Protein AF-A0A956CY26-F1 (afdb_monomer_lite)

Secondary structure (DSSP, 8-state):
-PPPPPP------HHHHHHHHHHHHHHHHHH-TT------HHHHHHHHHHHHHHHH-BTTBPPPHHHHHHHHHHHHHTT--HHHHHHT---PPPPPP-SHHHHHHHHHHHHHH---HHHHHHTT--HHHHHHHHS-------PPP-PPPP---

Structure (mmCIF, N/CA/C/O backbone):
data_AF-A0A956CY26-F1
#
_entry.id   AF-A0A956CY26-F1
#
loop_
_atom_site.group_PDB
_atom_site.id
_atom_site.type_symbol
_atom_site.label_atom_id
_atom_site.label_alt_id
_atom_site.label_comp_id
_atom_site.label_asym_id
_atom_site.label_entity_id
_atom_site.label_seq_id
_atom_site.pdbx_PDB_ins_code
_atom_site.Cartn_x
_atom_site.Cartn_y
_atom_site.Cartn_z
_atom_site.occupancy
_atom_site.B_iso_or_equiv
_atom_site.auth_seq_id
_atom_site.auth_comp_id
_atom_site.auth_asym_id
_atom_site.auth_atom_id
_atom_site.pdbx_PDB_model_num
ATOM 1 N N . MET A 1 1 ? -34.238 7.288 65.201 1.00 41.91 1 MET A N 1
ATOM 2 C CA . MET A 1 1 ? -33.718 8.030 64.029 1.00 41.91 1 MET A CA 1
ATOM 3 C C . MET A 1 1 ? -33.995 7.218 62.767 1.00 41.91 1 MET A C 1
ATOM 5 O O . MET A 1 1 ? -33.495 6.107 62.655 1.00 41.91 1 MET A O 1
ATOM 9 N N . ALA A 1 2 ? -34.859 7.710 61.875 1.00 46.19 2 ALA A N 1
ATOM 10 C CA . ALA A 1 2 ? -35.302 6.992 60.675 1.00 46.19 2 ALA A CA 1
ATOM 11 C C . ALA A 1 2 ? -34.345 7.227 59.487 1.00 46.19 2 ALA A C 1
ATOM 13 O O . ALA A 1 2 ? -33.910 8.352 59.253 1.00 46.19 2 ALA A O 1
ATOM 14 N N . ARG A 1 3 ? -34.010 6.167 58.736 1.00 51.09 3 ARG A N 1
ATOM 15 C CA . ARG A 1 3 ? -33.153 6.226 57.532 1.00 51.09 3 ARG A CA 1
ATOM 16 C C . ARG A 1 3 ? -33.970 6.749 56.336 1.00 51.09 3 ARG A C 1
ATOM 18 O O . ARG A 1 3 ? -35.074 6.248 56.128 1.00 51.09 3 ARG A O 1
ATOM 25 N N . PRO A 1 4 ? -33.462 7.688 55.516 1.00 49.56 4 PRO A N 1
ATOM 26 C CA . PRO A 1 4 ? -34.217 8.206 54.379 1.00 49.56 4 PRO A CA 1
ATOM 27 C C . PRO A 1 4 ? -34.310 7.174 53.242 1.00 49.56 4 PRO A C 1
ATOM 29 O O . PRO A 1 4 ? -33.337 6.496 52.901 1.00 49.56 4 PRO A O 1
ATOM 32 N N . ALA A 1 5 ? -35.501 7.066 52.649 1.00 57.72 5 ALA A N 1
ATOM 33 C CA . ALA A 1 5 ? -35.807 6.167 51.542 1.00 57.72 5 ALA A CA 1
ATOM 34 C C . ALA A 1 5 ? -35.009 6.526 50.272 1.00 57.72 5 ALA A C 1
ATOM 36 O O . ALA A 1 5 ? -34.939 7.685 49.857 1.00 57.72 5 ALA A O 1
ATOM 37 N N . LYS A 1 6 ? -34.418 5.513 49.623 1.00 54.62 6 LYS A N 1
ATOM 38 C CA . LYS A 1 6 ? -33.673 5.659 48.363 1.00 54.62 6 LYS A CA 1
ATOM 39 C C . LYS A 1 6 ? -34.616 6.125 47.243 1.00 54.62 6 LYS A C 1
ATOM 41 O O . LYS A 1 6 ? -35.520 5.389 46.850 1.00 54.62 6 LYS A O 1
ATOM 46 N N . LYS A 1 7 ? -34.377 7.323 46.694 1.00 51.22 7 LYS A N 1
ATOM 47 C CA . LYS A 1 7 ? -35.042 7.827 45.478 1.00 51.22 7 LYS A CA 1
ATOM 48 C C . LYS A 1 7 ? -34.841 6.832 44.326 1.00 51.22 7 LYS A C 1
ATOM 50 O O . LYS A 1 7 ? -33.705 6.534 43.954 1.00 51.22 7 LYS A O 1
ATOM 55 N N . LYS A 1 8 ? -35.940 6.329 43.751 1.00 53.34 8 LYS A N 1
ATOM 56 C CA . LYS A 1 8 ? -35.923 5.530 42.517 1.00 53.34 8 LYS A CA 1
ATOM 57 C C . LYS A 1 8 ? -35.368 6.408 41.398 1.00 53.34 8 LYS A C 1
ATOM 59 O O . LYS A 1 8 ? -35.944 7.434 41.056 1.00 53.34 8 LYS A O 1
ATOM 64 N N . THR A 1 9 ? -34.208 6.033 40.870 1.00 54.94 9 THR A N 1
ATOM 65 C CA . THR A 1 9 ? -33.640 6.712 39.707 1.00 54.94 9 THR A CA 1
ATOM 66 C C . THR A 1 9 ? -34.505 6.376 38.498 1.00 54.94 9 THR A C 1
ATOM 68 O O . THR A 1 9 ? -34.709 5.203 38.191 1.00 54.94 9 THR A O 1
ATOM 71 N N . ASN A 1 10 ? -35.014 7.400 37.813 1.00 47.62 10 ASN A N 1
ATOM 72 C CA . ASN A 1 10 ? -35.697 7.286 36.524 1.00 47.62 10 ASN A CA 1
ATOM 73 C C . ASN A 1 10 ? -34.682 6.911 35.427 1.00 47.62 10 ASN A C 1
ATOM 75 O O . ASN A 1 10 ? -34.470 7.646 34.464 1.00 47.62 10 ASN A O 1
ATOM 79 N N . ARG A 1 11 ? -33.989 5.776 35.588 1.00 54.94 11 ARG A N 1
ATOM 80 C CA . ARG A 1 11 ? -33.283 5.111 34.493 1.00 54.94 11 ARG A CA 1
ATOM 81 C C . ARG A 1 11 ? -34.383 4.715 33.517 1.00 54.94 11 ARG A C 1
ATOM 83 O O . ARG A 1 11 ? -35.218 3.889 33.863 1.00 54.94 11 ARG A O 1
ATOM 90 N N . GLY A 1 12 ? -34.452 5.442 32.401 1.00 57.06 12 GLY A N 1
ATOM 91 C CA . GLY A 1 12 ? -35.612 5.480 31.510 1.00 57.06 12 GLY A CA 1
ATOM 92 C C . GLY A 1 12 ? -36.196 4.104 31.195 1.00 57.06 12 GLY A C 1
ATOM 93 O O . GLY A 1 12 ? -35.462 3.118 31.168 1.00 57.06 12 GLY A O 1
ATOM 94 N N . SER A 1 13 ? -37.514 4.079 30.962 1.00 67.25 13 SER A N 1
ATOM 95 C CA . SER A 1 13 ? -38.310 2.887 30.632 1.00 67.25 13 SER A CA 1
ATOM 96 C C . SER A 1 13 ? -37.533 1.891 29.752 1.00 67.25 13 SER A C 1
ATOM 98 O O . SER A 1 13 ? -36.815 2.331 28.846 1.00 67.25 13 SER A O 1
ATOM 100 N N . PRO A 1 14 ? -37.652 0.568 29.976 1.00 68.56 14 PRO A N 1
ATOM 101 C CA . PRO A 1 14 ? -36.924 -0.453 29.213 1.00 68.56 14 PRO A CA 1
ATOM 102 C C . PRO A 1 14 ? -37.045 -0.272 27.693 1.00 68.56 14 PRO A C 1
ATOM 104 O O . PRO A 1 14 ? -36.064 -0.458 26.971 1.00 68.56 14 PRO A O 1
ATOM 107 N N . GLU A 1 15 ? -38.191 0.209 27.211 1.00 71.31 15 GLU A N 1
ATOM 108 C CA . GLU A 1 15 ? -38.377 0.569 25.804 1.00 71.31 15 GLU A CA 1
ATOM 109 C C . GLU A 1 15 ? -37.480 1.720 25.337 1.00 71.31 15 GLU A C 1
ATOM 111 O O . GLU A 1 15 ? -36.953 1.685 24.229 1.00 71.31 15 GLU A O 1
ATOM 116 N N . ALA A 1 16 ? -37.265 2.748 26.159 1.00 72.94 16 ALA A N 1
ATOM 117 C CA . ALA A 1 16 ? -36.394 3.869 25.816 1.00 72.94 16 ALA A CA 1
ATOM 118 C C . ALA A 1 16 ? -34.925 3.428 25.726 1.00 72.94 16 ALA A C 1
ATOM 120 O O . ALA A 1 16 ? -34.175 3.913 24.877 1.00 72.94 16 ALA A O 1
ATOM 121 N N . ILE A 1 17 ? -34.510 2.478 26.568 1.00 66.81 17 ILE A N 1
ATOM 122 C CA . ILE A 1 17 ? -33.176 1.870 26.498 1.00 66.81 17 ILE A CA 1
ATOM 123 C C . ILE A 1 17 ? -33.058 1.000 25.241 1.00 66.81 17 ILE A C 1
ATOM 125 O O . ILE A 1 17 ? -32.052 1.100 24.538 1.00 66.81 17 ILE A O 1
ATOM 129 N N . ALA A 1 18 ? -34.084 0.209 24.919 1.00 71.88 18 ALA A N 1
ATOM 130 C CA . ALA A 1 18 ? -34.124 -0.614 23.712 1.00 71.88 18 ALA A CA 1
ATOM 131 C C . ALA A 1 18 ? -34.084 0.240 22.434 1.00 71.88 18 ALA A C 1
ATOM 133 O O . ALA A 1 18 ? -33.252 -0.011 21.568 1.00 71.88 18 ALA A O 1
ATOM 134 N N . LYS A 1 19 ? -34.879 1.316 22.359 1.00 74.94 19 LYS A N 1
ATOM 135 C CA . LYS A 1 19 ? -34.874 2.277 21.242 1.00 74.94 19 LYS A CA 1
ATOM 136 C C . LYS A 1 19 ? -33.513 2.952 21.084 1.00 74.94 19 LYS A C 1
ATOM 138 O O . LYS A 1 19 ? -32.994 3.037 19.976 1.00 74.94 19 LYS A O 1
ATOM 143 N N . ARG A 1 20 ? -32.872 3.360 22.188 1.00 75.44 20 ARG A N 1
ATOM 144 C CA . ARG A 1 20 ? -31.503 3.910 22.161 1.00 75.44 20 ARG A CA 1
ATOM 145 C C . ARG A 1 20 ? -30.473 2.874 21.713 1.00 75.44 20 ARG A C 1
ATOM 147 O O . ARG A 1 20 ? -29.555 3.221 20.977 1.00 75.44 20 ARG A O 1
ATOM 154 N N . ARG A 1 21 ? -30.601 1.618 22.146 1.00 77.44 21 ARG A N 1
ATOM 155 C CA . ARG A 1 21 ? -29.704 0.526 21.744 1.00 77.44 21 ARG A CA 1
ATOM 156 C C . ARG A 1 21 ? -29.864 0.208 20.256 1.00 77.44 21 ARG A C 1
ATOM 158 O O . ARG A 1 21 ? -28.856 0.122 19.565 1.00 77.44 21 ARG A O 1
ATOM 165 N N . ALA A 1 22 ? -31.098 0.118 19.769 1.00 77.19 22 ALA A N 1
ATOM 166 C CA . ALA A 1 22 ? -31.419 -0.098 18.362 1.00 77.19 22 ALA A CA 1
ATOM 167 C C . ALA A 1 22 ? -30.924 1.058 17.484 1.00 77.19 22 ALA A C 1
ATOM 169 O O . ALA A 1 22 ? -30.243 0.811 16.499 1.00 77.19 22 ALA A O 1
ATOM 170 N N . ALA A 1 23 ? -31.154 2.313 17.884 1.00 77.62 23 ALA A N 1
ATOM 171 C CA . ALA A 1 23 ? -30.654 3.483 17.161 1.00 77.62 23 ALA A CA 1
ATOM 172 C C . ALA A 1 23 ? -29.118 3.521 17.105 1.00 77.62 23 ALA A C 1
ATOM 174 O O . ALA A 1 23 ? -28.545 3.828 16.068 1.00 77.62 23 ALA A O 1
ATOM 175 N N . ARG A 1 24 ? -28.429 3.159 18.196 1.00 75.94 24 ARG A N 1
ATOM 176 C CA . ARG A 1 24 ? -26.959 3.053 18.204 1.00 75.94 24 ARG A CA 1
ATOM 177 C C . ARG A 1 24 ? -26.456 1.921 17.311 1.00 75.94 24 ARG A C 1
ATOM 179 O O . ARG A 1 24 ? -25.470 2.120 16.616 1.00 75.94 24 ARG A O 1
ATOM 186 N N . ALA A 1 25 ? -27.111 0.761 17.326 1.00 72.56 25 ALA A N 1
ATOM 187 C CA . ALA A 1 25 ? -26.759 -0.367 16.465 1.00 72.56 25 ALA A CA 1
ATOM 188 C C . ALA A 1 25 ? -26.999 -0.042 14.983 1.00 72.56 25 ALA A C 1
ATOM 190 O O . ALA A 1 25 ? -26.137 -0.299 14.155 1.00 72.56 25 ALA A O 1
ATOM 191 N N . LEU A 1 26 ? -28.122 0.603 14.667 1.00 76.81 26 LEU A N 1
ATOM 192 C CA . LEU A 1 26 ? -28.458 1.064 13.324 1.00 76.81 26 LEU A CA 1
ATOM 193 C C . LEU A 1 26 ? -27.456 2.115 12.836 1.00 76.81 26 LEU A C 1
ATOM 195 O O . LEU A 1 26 ? -26.861 1.956 11.778 1.00 76.81 26 LEU A O 1
ATOM 199 N N . ASN A 1 27 ? -27.189 3.142 13.644 1.00 76.81 27 ASN A N 1
ATOM 200 C CA . ASN A 1 27 ? -26.196 4.157 13.305 1.00 76.81 27 ASN A CA 1
ATOM 201 C C . ASN A 1 27 ? -24.800 3.556 13.163 1.00 76.81 27 ASN A C 1
ATOM 203 O O . ASN A 1 27 ? -24.022 4.052 12.366 1.00 76.81 27 ASN A O 1
ATOM 207 N N . ARG A 1 28 ? -24.478 2.478 13.884 1.00 68.62 28 ARG A N 1
ATOM 208 C CA . ARG A 1 28 ? -23.227 1.746 13.691 1.00 68.62 28 ARG A CA 1
ATOM 209 C C . ARG A 1 28 ? -23.187 1.051 12.331 1.00 68.62 28 ARG A C 1
ATOM 211 O O . ARG A 1 28 ? -22.227 1.251 11.606 1.00 68.62 28 ARG A O 1
ATOM 218 N N . LEU A 1 29 ? -24.250 0.346 11.944 1.00 70.31 29 LEU A N 1
ATOM 219 C CA . LEU A 1 29 ? -24.353 -0.310 10.633 1.00 70.31 29 LEU A CA 1
ATOM 220 C C . LEU A 1 29 ? -24.257 0.682 9.460 1.00 70.31 29 LEU A C 1
ATOM 222 O O . LEU A 1 29 ? -23.626 0.377 8.456 1.00 70.31 29 LEU A O 1
ATOM 226 N N . PHE A 1 30 ? -24.849 1.873 9.595 1.00 68.38 30 PHE A N 1
ATOM 227 C CA . PHE A 1 30 ? -24.848 2.896 8.539 1.00 68.38 30 PHE A CA 1
ATOM 228 C C . PHE A 1 30 ? -23.676 3.886 8.616 1.00 68.38 30 PHE A C 1
ATOM 230 O O . PHE A 1 30 ? -23.346 4.514 7.615 1.00 68.38 30 PHE A O 1
ATOM 237 N N . SER A 1 31 ? -23.020 4.020 9.771 1.00 60.12 31 SER A N 1
ATOM 238 C CA . SER A 1 31 ? -21.771 4.780 9.912 1.00 60.12 31 SER A CA 1
ATOM 239 C C . SER A 1 31 ? -20.536 3.935 9.580 1.00 60.12 31 SER A C 1
ATOM 241 O O . SER A 1 31 ? -19.471 4.504 9.351 1.00 60.12 31 SER A O 1
ATOM 243 N N . GLU A 1 32 ? -20.654 2.603 9.547 1.00 53.22 32 GLU A N 1
ATOM 244 C CA . GLU A 1 32 ? -19.592 1.659 9.176 1.00 53.22 32 GLU A CA 1
ATOM 245 C C . GLU A 1 32 ? -19.662 1.269 7.686 1.00 53.22 32 GLU A C 1
ATOM 247 O O . GLU A 1 32 ? -19.443 0.120 7.313 1.00 53.22 32 GLU A O 1
ATOM 252 N N . SER A 1 33 ? -19.813 2.241 6.780 1.00 46.50 33 SER A N 1
ATOM 253 C CA . SER A 1 33 ? -19.220 2.129 5.434 1.00 46.50 33 SER A CA 1
ATOM 254 C C . SER A 1 33 ? -17.692 2.287 5.533 1.00 46.50 33 SER A C 1
ATOM 256 O O . SER A 1 33 ? -17.091 3.217 4.992 1.00 46.50 33 SER A O 1
ATOM 258 N N . GLY A 1 34 ? -17.080 1.424 6.341 1.00 49.03 34 GLY A N 1
ATOM 259 C CA . GLY A 1 34 ? -15.723 1.557 6.843 1.00 49.03 34 GLY A CA 1
ATOM 260 C C . GLY A 1 34 ? -15.590 0.886 8.200 1.00 49.03 34 GLY A C 1
ATOM 261 O O . GLY A 1 34 ? -15.193 1.532 9.167 1.00 49.03 34 GLY A O 1
ATOM 262 N N . THR A 1 35 ? -15.928 -0.401 8.290 1.00 47.62 35 THR A N 1
ATOM 263 C CA . THR A 1 35 ? -15.396 -1.275 9.334 1.00 47.62 35 THR A CA 1
ATOM 264 C C . THR A 1 35 ? -13.871 -1.161 9.312 1.00 47.62 35 THR A C 1
ATOM 266 O O . THR A 1 35 ? -13.173 -1.906 8.629 1.00 47.62 35 THR A O 1
ATOM 269 N N . LYS A 1 36 ? -13.326 -0.209 10.077 1.00 54.62 36 LYS A N 1
ATOM 270 C CA . LYS A 1 36 ? -12.065 -0.435 10.765 1.00 54.62 36 LYS A CA 1
ATOM 271 C C . LYS A 1 36 ? -12.366 -1.632 11.648 1.00 54.62 36 LYS A C 1
ATOM 273 O O . LYS A 1 36 ? -12.885 -1.461 12.750 1.00 54.62 36 LYS A O 1
ATOM 278 N N . GLU A 1 37 ? -12.102 -2.835 11.138 1.00 56.62 37 GLU A N 1
ATOM 279 C CA . GLU A 1 37 ? -11.809 -3.958 12.014 1.00 56.62 37 GLU A CA 1
ATOM 280 C C . GLU A 1 37 ? -10.925 -3.384 13.114 1.00 56.62 37 GLU A C 1
ATOM 282 O O . GLU A 1 37 ? -9.951 -2.673 12.830 1.00 56.62 37 GLU A O 1
ATOM 287 N N . THR A 1 38 ? -11.346 -3.546 14.364 1.00 59.22 38 THR A N 1
ATOM 288 C CA . THR A 1 38 ? -10.535 -3.175 15.514 1.00 59.22 38 THR A CA 1
ATOM 289 C C . THR A 1 38 ? -9.304 -4.062 15.465 1.00 59.22 38 THR A C 1
ATOM 291 O O . THR A 1 38 ? -9.283 -5.143 16.043 1.00 59.22 38 THR A O 1
ATOM 294 N N . LEU A 1 39 ? -8.323 -3.631 14.671 1.00 64.81 39 LEU A N 1
ATOM 295 C CA . LEU A 1 39 ? -7.019 -4.241 14.545 1.00 64.81 39 LEU A CA 1
ATOM 296 C C . LEU A 1 39 ? -6.478 -4.382 15.965 1.00 64.81 39 LEU A C 1
ATOM 298 O O . LEU A 1 39 ? -6.601 -3.458 16.775 1.00 64.81 39 LEU A O 1
ATOM 302 N N . ASP A 1 40 ? -5.897 -5.542 16.259 1.00 78.75 40 ASP A N 1
ATOM 303 C CA . ASP A 1 40 ? -5.212 -5.760 17.528 1.00 78.75 40 ASP A CA 1
ATOM 304 C C . ASP A 1 40 ? -4.211 -4.620 17.794 1.00 78.75 40 ASP A C 1
ATOM 306 O O . ASP A 1 40 ? -3.662 -4.027 16.858 1.00 78.75 40 ASP A O 1
ATOM 310 N N . GLY A 1 41 ? -3.944 -4.308 19.065 1.00 80.50 41 GLY A N 1
ATOM 311 C CA . GLY A 1 41 ? -3.047 -3.211 19.443 1.00 80.50 41 GLY A CA 1
ATOM 312 C C . GLY A 1 41 ? -1.671 -3.308 18.768 1.00 80.50 41 GLY A C 1
ATOM 313 O O . GLY A 1 41 ? -1.080 -2.287 18.404 1.00 80.50 41 GLY A O 1
ATOM 314 N N . ARG A 1 42 ? -1.186 -4.532 18.508 1.00 82.75 42 ARG A N 1
ATOM 315 C CA . ARG A 1 42 ? 0.061 -4.769 17.763 1.00 82.75 42 ARG A CA 1
ATOM 316 C C . ARG A 1 42 ? -0.083 -4.434 16.280 1.00 82.75 42 ARG A C 1
ATOM 318 O O . ARG A 1 42 ? 0.780 -3.753 15.727 1.00 82.75 42 ARG A O 1
ATOM 325 N N . SER A 1 43 ? -1.175 -4.860 15.652 1.00 81.62 43 SER A N 1
ATOM 326 C CA . SER A 1 43 ? -1.472 -4.586 14.242 1.00 81.62 43 SER A CA 1
ATOM 327 C C . SER A 1 43 ? -1.719 -3.098 13.985 1.00 81.62 43 SER A C 1
ATOM 329 O O . SER A 1 43 ? -1.256 -2.570 12.977 1.00 81.62 43 SER A O 1
ATOM 331 N N . LEU A 1 44 ? -2.355 -2.384 14.922 1.00 84.25 44 LEU A N 1
ATOM 332 C CA . LEU A 1 44 ? -2.496 -0.924 14.865 1.00 84.25 44 LEU A CA 1
ATOM 333 C C . LEU A 1 44 ? -1.143 -0.215 14.921 1.00 84.25 44 LEU A C 1
ATOM 335 O O . LEU A 1 44 ? -0.889 0.674 14.109 1.00 84.25 44 LEU A O 1
ATOM 339 N N . LYS A 1 45 ? -0.256 -0.621 15.836 1.00 89.12 45 LYS A N 1
ATOM 340 C CA . LYS A 1 45 ? 1.091 -0.044 15.936 1.00 89.12 45 LYS A CA 1
ATOM 341 C C . LYS A 1 45 ? 1.913 -0.318 14.675 1.00 89.12 45 LYS A C 1
ATOM 343 O O . LYS A 1 45 ? 2.584 0.579 14.172 1.00 89.12 45 LYS A O 1
ATOM 348 N N . ARG A 1 46 ? 1.826 -1.538 14.134 1.00 88.50 46 ARG A N 1
ATOM 349 C CA . ARG A 1 46 ? 2.486 -1.925 12.879 1.00 88.50 46 ARG A CA 1
ATOM 350 C C . ARG A 1 46 ? 1.977 -1.095 11.702 1.00 88.50 46 ARG A C 1
ATOM 352 O O . ARG A 1 46 ? 2.781 -0.513 10.984 1.00 88.50 46 ARG A O 1
ATOM 359 N N . LYS A 1 47 ? 0.657 -0.953 11.578 1.00 89.19 47 LYS A N 1
ATOM 360 C CA . LYS A 1 47 ? 0.003 -0.094 10.588 1.00 89.19 47 LYS A CA 1
ATOM 361 C C . LYS A 1 47 ? 0.485 1.352 10.676 1.00 89.19 47 LYS A C 1
ATOM 363 O O . LYS A 1 47 ? 0.883 1.923 9.670 1.00 89.19 47 LYS A O 1
ATOM 368 N N . GLN A 1 48 ? 0.489 1.938 11.873 1.00 90.25 48 GLN A N 1
ATOM 369 C CA . GLN A 1 48 ? 0.968 3.308 12.081 1.00 90.25 48 GLN A CA 1
ATOM 370 C C . GLN A 1 48 ? 2.441 3.467 11.695 1.00 90.25 48 GLN A C 1
ATOM 372 O O . GLN A 1 48 ? 2.780 4.439 11.027 1.00 90.25 48 GLN A O 1
ATOM 377 N N . ARG A 1 49 ? 3.294 2.498 12.054 1.00 92.38 49 ARG A N 1
ATOM 378 C CA . ARG A 1 49 ? 4.709 2.502 11.669 1.00 92.38 49 ARG A CA 1
ATOM 379 C C . ARG A 1 49 ? 4.877 2.498 10.148 1.00 92.38 49 ARG A C 1
ATOM 381 O O . ARG A 1 49 ? 5.565 3.360 9.624 1.00 92.38 49 ARG A O 1
ATOM 388 N N . LEU A 1 50 ? 4.202 1.587 9.447 1.00 91.69 50 LEU A N 1
ATOM 389 C CA . LEU A 1 50 ? 4.283 1.480 7.984 1.00 91.69 50 LEU A CA 1
ATOM 390 C C . LEU A 1 50 ? 3.766 2.738 7.273 1.00 91.69 50 LEU A C 1
ATOM 392 O O . LEU A 1 50 ? 4.337 3.161 6.271 1.00 91.69 50 LEU A O 1
ATOM 396 N N . LEU A 1 51 ? 2.699 3.355 7.794 1.00 91.19 51 LEU A N 1
ATOM 397 C CA . LEU A 1 51 ? 2.192 4.630 7.279 1.00 91.19 51 LEU A CA 1
ATOM 398 C C . LEU A 1 51 ? 3.201 5.768 7.487 1.00 91.19 51 LEU A C 1
ATOM 400 O O . LEU A 1 51 ? 3.354 6.603 6.598 1.00 91.19 51 LEU A O 1
ATOM 404 N N . GLY A 1 52 ? 3.880 5.794 8.638 1.00 89.69 52 GLY A N 1
ATOM 405 C CA . GLY A 1 52 ? 4.955 6.743 8.925 1.00 89.69 52 GLY A CA 1
ATOM 406 C C . GLY A 1 52 ? 6.132 6.571 7.970 1.00 89.69 52 GLY A C 1
ATOM 407 O O . GLY A 1 52 ? 6.521 7.525 7.310 1.00 89.69 52 GLY A O 1
ATOM 408 N N . GLU A 1 53 ? 6.615 5.341 7.803 1.00 90.69 53 GLU A N 1
ATOM 409 C CA . GLU A 1 53 ? 7.725 5.018 6.897 1.00 90.69 53 GLU A CA 1
ATOM 410 C C . GLU A 1 53 ? 7.395 5.353 5.434 1.00 90.69 53 GLU A C 1
ATOM 412 O O . GLU A 1 53 ? 8.232 5.901 4.724 1.00 90.69 53 GLU A O 1
ATOM 417 N N . LEU A 1 54 ? 6.166 5.094 4.967 1.00 89.88 54 LEU A N 1
ATOM 418 C CA . LEU A 1 54 ? 5.747 5.501 3.617 1.00 89.88 54 LEU A CA 1
ATOM 419 C C . LEU A 1 54 ? 5.706 7.019 3.437 1.00 89.88 54 LEU A C 1
ATOM 421 O O . LEU A 1 54 ? 5.944 7.506 2.333 1.00 89.88 54 LEU A O 1
ATOM 425 N N . LYS A 1 55 ? 5.360 7.761 4.488 1.00 89.38 55 LYS A N 1
ATOM 426 C CA . LYS A 1 55 ? 5.223 9.216 4.436 1.00 89.38 55 LYS A CA 1
ATOM 427 C C . LYS A 1 55 ? 6.571 9.925 4.536 1.00 89.38 55 LYS A C 1
ATOM 429 O O . LYS A 1 55 ? 6.825 10.845 3.769 1.00 89.38 55 LYS A O 1
ATOM 434 N N . GLU A 1 56 ? 7.392 9.526 5.495 1.00 87.00 56 GLU A N 1
ATOM 435 C CA . GLU A 1 56 ? 8.644 10.203 5.853 1.00 87.00 56 GLU A CA 1
ATOM 436 C C . GLU A 1 56 ? 9.861 9.588 5.160 1.00 87.00 56 GLU A C 1
ATOM 438 O O . GLU A 1 56 ? 10.942 10.174 5.166 1.00 87.00 56 GLU A O 1
ATOM 443 N N . GLY A 1 57 ? 9.687 8.420 4.541 1.00 85.50 57 GLY A N 1
ATOM 444 C CA . GLY A 1 57 ? 10.793 7.679 3.974 1.00 85.50 57 GLY A CA 1
ATOM 445 C C . GLY A 1 57 ? 11.626 6.980 5.049 1.00 85.50 57 GLY A C 1
ATOM 446 O O . GLY A 1 57 ? 11.207 6.811 6.197 1.00 85.50 57 GLY A O 1
ATOM 447 N N . LYS A 1 58 ? 12.839 6.570 4.679 1.00 81.44 58 LYS A N 1
ATOM 448 C CA . LYS A 1 58 ? 13.825 6.015 5.612 1.00 81.44 58 LYS A CA 1
ATOM 449 C C . LYS A 1 58 ? 15.007 6.969 5.674 1.00 81.44 58 LYS A C 1
ATOM 451 O O . LYS A 1 58 ? 15.628 7.237 4.656 1.00 81.44 58 LYS A O 1
ATOM 456 N N . ASN A 1 59 ? 15.306 7.489 6.865 1.00 80.00 59 ASN A N 1
ATOM 457 C CA . ASN A 1 59 ? 16.350 8.503 7.082 1.00 80.00 59 ASN A CA 1
ATOM 458 C C . ASN A 1 59 ? 16.156 9.799 6.264 1.00 80.00 59 ASN A C 1
ATOM 460 O O . ASN A 1 59 ? 17.132 10.453 5.914 1.00 80.00 59 ASN A O 1
ATOM 464 N N . GLY A 1 60 ? 14.908 10.171 5.954 1.00 76.06 60 GLY A N 1
ATOM 465 C CA . GLY A 1 60 ? 14.601 11.354 5.140 1.00 76.06 60 GLY A CA 1
ATOM 466 C C . GLY A 1 60 ? 14.790 11.15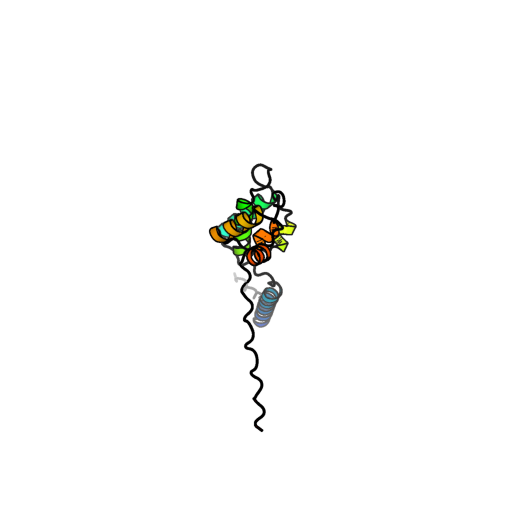7 3.633 1.00 76.06 60 GLY A C 1
ATOM 467 O O . GLY A 1 60 ? 14.630 12.109 2.874 1.00 76.06 60 GLY A O 1
ATOM 468 N N . GLU A 1 61 ? 15.101 9.936 3.190 1.00 81.88 61 GLU A N 1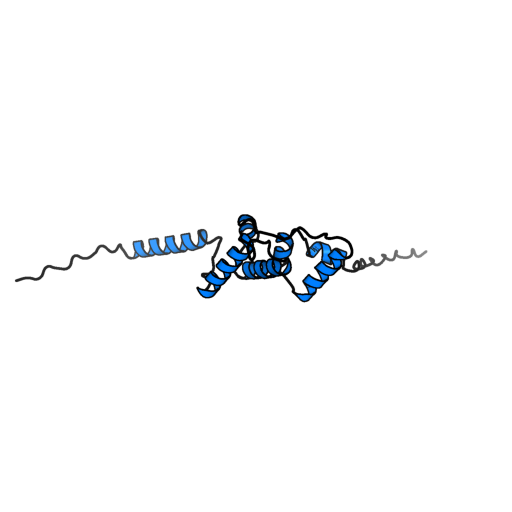
ATOM 469 C CA . GLU A 1 61 ? 15.153 9.559 1.779 1.00 81.88 61 GLU A CA 1
ATOM 470 C C . GLU A 1 61 ? 13.922 8.743 1.380 1.00 81.88 61 GLU A C 1
ATOM 472 O O . GLU A 1 61 ? 13.348 8.004 2.188 1.00 81.88 61 GLU A O 1
ATOM 477 N N . ALA A 1 62 ? 13.537 8.840 0.105 1.00 86.25 62 ALA A N 1
ATOM 478 C CA . ALA A 1 62 ? 12.450 8.043 -0.448 1.00 86.25 62 ALA A CA 1
ATOM 479 C C . ALA A 1 62 ? 12.698 6.542 -0.227 1.00 86.25 62 ALA A C 1
ATOM 481 O O . ALA A 1 62 ? 13.817 6.046 -0.383 1.00 86.25 62 ALA A O 1
ATOM 482 N N . LEU A 1 63 ? 11.640 5.803 0.116 1.00 86.69 63 LEU A N 1
ATOM 483 C CA . LEU A 1 63 ? 11.749 4.356 0.292 1.00 86.69 63 LEU A CA 1
ATOM 484 C C . LEU A 1 63 ? 12.150 3.676 -1.021 1.00 86.69 63 LEU A C 1
ATOM 486 O O . LEU A 1 63 ? 11.748 4.085 -2.113 1.00 86.69 63 LEU A O 1
ATOM 490 N N . LYS A 1 64 ? 12.897 2.573 -0.914 1.00 90.00 64 LYS A N 1
ATOM 491 C CA . LYS A 1 64 ? 13.202 1.730 -2.074 1.00 90.00 64 LYS A CA 1
ATOM 492 C C . LYS A 1 64 ? 11.912 1.146 -2.646 1.00 90.00 64 LYS A C 1
ATOM 494 O O . LYS A 1 64 ? 10.961 0.883 -1.914 1.00 90.00 64 LYS A O 1
ATOM 499 N N . ALA A 1 65 ? 11.900 0.869 -3.949 1.00 88.19 65 ALA A N 1
ATOM 500 C CA . ALA A 1 65 ? 10.709 0.354 -4.629 1.00 88.19 65 ALA A CA 1
ATOM 501 C C . ALA A 1 65 ? 10.178 -0.948 -3.999 1.00 88.19 65 ALA A C 1
ATOM 503 O O . ALA A 1 65 ? 8.973 -1.078 -3.800 1.00 88.19 65 ALA A O 1
ATOM 504 N N . LEU A 1 66 ? 11.066 -1.874 -3.617 1.00 89.31 66 LEU A N 1
ATOM 505 C CA . LEU A 1 66 ? 10.682 -3.107 -2.920 1.00 89.31 66 LEU A CA 1
ATOM 506 C C . LEU A 1 66 ? 10.057 -2.840 -1.545 1.00 89.31 66 LEU A C 1
ATOM 508 O O . LEU A 1 66 ? 9.044 -3.455 -1.215 1.00 89.31 66 LEU A O 1
ATOM 512 N N . ASP A 1 67 ? 10.611 -1.900 -0.776 1.00 89.69 67 ASP A N 1
ATOM 513 C CA . ASP A 1 67 ? 10.083 -1.539 0.543 1.00 89.69 67 ASP A CA 1
ATOM 514 C C . ASP A 1 67 ? 8.691 -0.909 0.405 1.00 89.69 67 ASP A C 1
ATOM 516 O O . ASP A 1 67 ? 7.762 -1.289 1.114 1.00 89.69 67 ASP A O 1
ATOM 520 N N . VAL A 1 68 ? 8.499 -0.017 -0.576 1.00 90.94 68 VAL A N 1
ATOM 521 C CA . VAL A 1 68 ? 7.180 0.557 -0.886 1.00 90.94 68 VAL A CA 1
ATOM 522 C C . VAL A 1 68 ? 6.173 -0.534 -1.247 1.00 90.94 68 VAL A C 1
ATOM 524 O O . VAL A 1 68 ? 5.058 -0.525 -0.723 1.00 90.94 68 VAL A O 1
ATOM 527 N N . LEU A 1 69 ? 6.541 -1.472 -2.127 1.00 91.31 69 LEU A N 1
ATOM 528 C CA . LEU A 1 69 ? 5.657 -2.562 -2.550 1.00 91.31 69 LEU A CA 1
ATOM 529 C C . LEU A 1 69 ? 5.272 -3.466 -1.377 1.00 91.31 69 LEU A C 1
ATOM 531 O O . LEU A 1 69 ? 4.092 -3.795 -1.224 1.00 91.31 69 LEU A O 1
ATOM 535 N N . GLY A 1 70 ? 6.237 -3.815 -0.524 1.00 90.50 70 GLY A N 1
ATOM 536 C CA . GLY A 1 70 ? 6.008 -4.604 0.683 1.00 90.50 70 GLY A CA 1
ATOM 537 C C . GLY A 1 70 ? 5.104 -3.883 1.682 1.00 90.50 70 GLY A C 1
ATOM 538 O O . GLY A 1 70 ? 4.070 -4.421 2.081 1.00 90.50 70 GLY A O 1
ATOM 539 N N . HIS A 1 71 ? 5.436 -2.637 2.029 1.00 93.06 71 HIS A N 1
ATOM 540 C CA . HIS A 1 71 ? 4.677 -1.837 2.992 1.00 93.06 71 HIS A CA 1
ATOM 541 C C . HIS A 1 71 ? 3.251 -1.569 2.508 1.00 93.06 71 HIS A C 1
ATOM 543 O O . HIS A 1 71 ? 2.303 -1.707 3.278 1.00 93.06 71 HIS A O 1
ATOM 549 N N . ALA A 1 72 ? 3.071 -1.219 1.231 1.00 91.88 72 ALA A N 1
ATOM 550 C CA . ALA A 1 72 ? 1.750 -0.980 0.661 1.00 91.88 72 ALA A CA 1
ATOM 551 C C . ALA A 1 72 ? 0.912 -2.264 0.609 1.00 91.88 72 ALA A C 1
ATOM 553 O O . ALA A 1 72 ? -0.253 -2.230 1.002 1.00 91.88 72 ALA A O 1
ATOM 554 N N . THR A 1 73 ? 1.499 -3.393 0.188 1.00 91.12 73 THR A N 1
ATOM 555 C CA . THR A 1 73 ? 0.819 -4.702 0.190 1.00 91.12 73 THR A CA 1
ATOM 556 C C . THR A 1 73 ? 0.324 -5.045 1.590 1.00 91.12 73 THR A C 1
ATOM 558 O O . THR A 1 73 ? -0.840 -5.393 1.764 1.00 91.12 73 THR A O 1
ATOM 561 N N . GLU A 1 74 ? 1.166 -4.866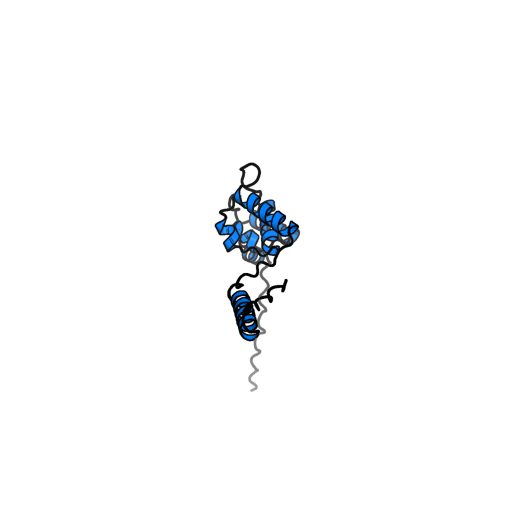 2.605 1.00 90.62 74 GLU A N 1
ATOM 562 C CA . GLU A 1 74 ? 0.785 -5.137 3.987 1.00 90.62 74 GLU A CA 1
ATOM 563 C C . GLU A 1 74 ? -0.268 -4.154 4.524 1.00 90.62 74 GLU A C 1
ATOM 565 O O . GLU A 1 74 ? -1.204 -4.532 5.222 1.00 90.62 74 GLU A O 1
ATOM 570 N N . LEU A 1 75 ? -0.187 -2.875 4.171 1.00 90.81 75 LEU A N 1
ATOM 571 C CA . LEU A 1 75 ? -1.222 -1.920 4.558 1.00 90.81 75 LEU A CA 1
ATOM 572 C C . LEU A 1 75 ? -2.576 -2.273 3.941 1.00 90.81 75 LEU A C 1
ATOM 574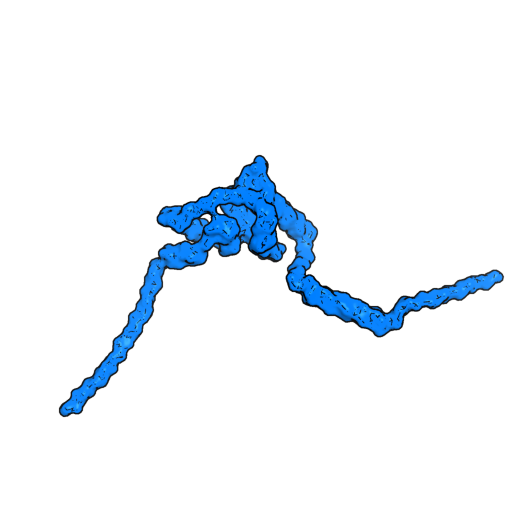 O O . LEU A 1 75 ? -3.601 -2.139 4.612 1.00 90.81 75 LEU A O 1
ATOM 578 N N . PHE A 1 76 ? -2.593 -2.777 2.706 1.00 88.75 76 PHE A N 1
ATOM 579 C CA . PHE A 1 76 ? -3.818 -3.264 2.083 1.00 88.75 76 PHE A CA 1
ATOM 580 C C . PHE A 1 76 ? -4.387 -4.507 2.773 1.00 88.75 76 PHE A C 1
ATOM 582 O O . PHE A 1 76 ? -5.610 -4.613 2.866 1.00 88.75 76 PHE A O 1
ATOM 589 N N . THR A 1 77 ? -3.550 -5.413 3.293 1.00 86.81 77 THR A N 1
ATOM 590 C CA . THR A 1 77 ? -4.042 -6.536 4.111 1.00 86.81 77 THR A CA 1
ATOM 591 C C . THR A 1 77 ? -4.578 -6.065 5.465 1.00 86.81 77 THR A C 1
ATOM 593 O O . THR A 1 77 ? -5.531 -6.642 5.972 1.00 86.81 77 THR A O 1
ATOM 596 N N . LEU A 1 78 ? -4.055 -4.959 6.008 1.00 85.06 78 LEU A N 1
ATOM 597 C CA . LEU A 1 78 ? -4.547 -4.284 7.222 1.00 85.06 78 LEU A CA 1
ATOM 598 C C . LEU A 1 78 ? -5.729 -3.321 6.960 1.00 85.06 78 LEU A C 1
ATOM 600 O O . LEU A 1 78 ? -6.010 -2.418 7.766 1.00 85.06 78 LEU A O 1
ATOM 604 N N . GLY A 1 79 ? -6.402 -3.476 5.818 1.00 83.12 79 GLY A N 1
ATOM 605 C CA . GLY A 1 79 ? -7.621 -2.750 5.466 1.00 83.12 79 GLY A CA 1
ATOM 606 C C . GLY A 1 79 ? -7.416 -1.294 5.044 1.00 83.12 79 GLY A C 1
ATOM 607 O O . GLY A 1 79 ? -8.381 -0.531 5.016 1.00 83.12 79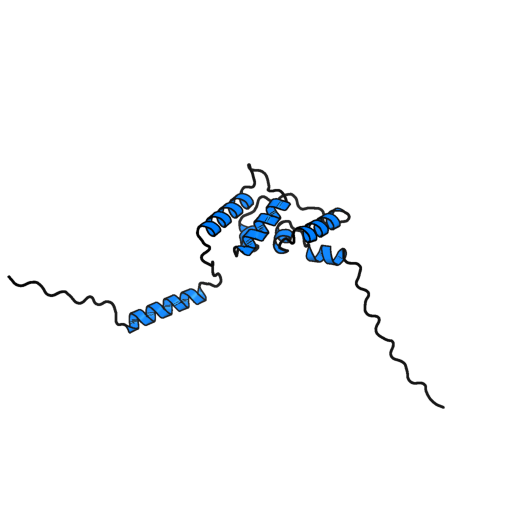 GLY A O 1
ATOM 608 N N . GLU A 1 80 ? -6.189 -0.860 4.737 1.00 86.44 80 GLU A N 1
ATOM 609 C CA . GLU A 1 80 ? -6.002 0.436 4.080 1.00 86.44 80 GLU A CA 1
ATOM 610 C C . GLU A 1 80 ? -6.462 0.414 2.627 1.00 86.44 80 GLU A C 1
ATOM 612 O O . GLU A 1 80 ? -6.522 -0.618 1.957 1.00 86.44 80 GLU A O 1
ATOM 617 N N . THR A 1 81 ? -6.776 1.604 2.125 1.00 87.88 81 THR A N 1
ATOM 618 C CA . THR A 1 81 ? -7.180 1.793 0.734 1.00 87.88 81 THR A CA 1
ATOM 619 C C . THR A 1 81 ? -6.112 2.556 -0.033 1.00 87.88 81 THR A C 1
ATOM 621 O O . THR A 1 81 ? -5.383 3.380 0.518 1.00 87.88 81 THR A O 1
ATOM 624 N N . LEU A 1 82 ? -6.055 2.343 -1.346 1.00 86.25 82 LEU A N 1
ATOM 625 C CA . LEU A 1 82 ? -5.143 3.083 -2.220 1.00 86.25 82 LEU A CA 1
ATOM 626 C C . LEU A 1 82 ? -5.399 4.601 -2.170 1.00 86.25 82 LEU A C 1
ATOM 628 O O . LEU A 1 82 ? -4.459 5.391 -2.244 1.00 86.25 82 LEU A O 1
ATOM 632 N N . ALA A 1 83 ? -6.656 5.017 -1.988 1.00 84.56 83 ALA A N 1
ATOM 633 C CA . ALA A 1 83 ? -7.012 6.420 -1.804 1.00 84.56 83 ALA A CA 1
ATOM 634 C C . ALA A 1 83 ? -6.443 6.993 -0.496 1.00 84.56 83 ALA A C 1
ATOM 636 O O . ALA A 1 83 ? -5.912 8.103 -0.506 1.00 84.56 83 ALA A O 1
ATOM 637 N N . SER A 1 84 ? -6.510 6.239 0.609 1.00 85.25 84 SER A N 1
ATOM 638 C CA . SER A 1 84 ? -5.885 6.622 1.882 1.00 85.25 84 SER A CA 1
ATOM 639 C C . SER A 1 84 ? -4.378 6.796 1.726 1.00 85.25 84 SER A C 1
ATOM 641 O O . SER A 1 84 ? -3.846 7.833 2.115 1.00 85.25 84 SER A O 1
ATOM 643 N N . LEU A 1 85 ? -3.698 5.831 1.093 1.00 88.88 85 LEU A N 1
ATOM 644 C CA . LEU A 1 85 ? -2.247 5.899 0.904 1.00 88.88 85 LEU A CA 1
ATOM 645 C C . LEU A 1 85 ? -1.835 7.092 0.037 1.00 88.88 85 LEU A C 1
ATOM 647 O O . LEU A 1 85 ? -0.903 7.804 0.387 1.00 88.88 85 LEU A O 1
ATOM 651 N N . ARG A 1 86 ? -2.562 7.386 -1.048 1.00 89.19 86 ARG A N 1
ATOM 652 C CA . ARG A 1 86 ? -2.284 8.565 -1.889 1.00 89.19 86 ARG A CA 1
ATOM 653 C C . ARG A 1 86 ? -2.451 9.887 -1.139 1.00 89.19 86 ARG A C 1
ATOM 655 O O . ARG A 1 86 ? -1.664 10.806 -1.350 1.00 89.19 86 ARG A O 1
ATOM 662 N N . LYS A 1 87 ? -3.437 9.988 -0.240 1.00 89.00 87 LYS A N 1
ATOM 663 C CA . LYS A 1 87 ? -3.656 11.190 0.587 1.00 89.00 87 LYS A CA 1
ATOM 664 C C . LYS A 1 87 ? -2.498 11.478 1.541 1.00 89.00 87 LYS A C 1
ATOM 666 O O . LYS A 1 87 ? -2.298 12.636 1.895 1.00 89.00 87 LYS A O 1
ATOM 671 N N . LEU A 1 88 ? -1.729 10.459 1.928 1.00 87.81 88 LEU A N 1
ATOM 672 C CA . LEU A 1 88 ? -0.555 10.628 2.790 1.00 87.81 88 LEU A CA 1
ATOM 673 C C . LEU A 1 88 ? 0.611 11.322 2.087 1.00 87.81 88 LEU A C 1
ATOM 675 O O . LEU A 1 88 ? 1.522 11.756 2.782 1.00 87.81 88 LEU A O 1
ATOM 679 N N . LYS A 1 89 ? 0.568 11.450 0.750 1.00 85.56 89 LYS A N 1
ATOM 680 C CA . LYS A 1 89 ? 1.674 11.946 -0.084 1.00 85.56 89 LYS A CA 1
ATOM 681 C C . LYS A 1 89 ? 2.981 11.195 0.228 1.00 85.56 89 LYS A C 1
ATOM 683 O O . LYS A 1 89 ? 3.913 11.801 0.747 1.00 85.56 89 LYS A O 1
ATOM 688 N N . PRO A 1 90 ? 3.025 9.875 -0.031 1.00 86.00 90 PRO A N 1
ATOM 689 C CA . PRO A 1 90 ? 4.178 9.058 0.310 1.00 86.00 90 PRO A CA 1
ATOM 690 C C . PRO A 1 90 ? 5.429 9.513 -0.443 1.00 86.00 90 PRO A C 1
ATOM 692 O O . PRO A 1 90 ? 5.346 9.962 -1.590 1.00 86.00 90 PRO A O 1
ATOM 695 N N . MET A 1 91 ? 6.584 9.360 0.197 1.00 86.00 91 MET A N 1
ATOM 696 C CA . MET A 1 91 ? 7.882 9.664 -0.393 1.00 86.00 91 MET A CA 1
ATOM 697 C C . MET A 1 91 ? 8.325 8.477 -1.253 1.00 86.00 91 MET A C 1
ATOM 699 O O . MET A 1 91 ? 8.970 7.535 -0.791 1.00 86.00 91 MET A O 1
ATOM 703 N N . LEU A 1 92 ? 7.868 8.491 -2.504 1.00 87.31 92 LEU A N 1
ATOM 704 C CA . LEU A 1 92 ? 8.053 7.403 -3.459 1.00 87.31 92 LEU A CA 1
ATOM 705 C C . LEU A 1 92 ? 9.351 7.566 -4.259 1.00 87.31 92 LEU A C 1
ATOM 707 O O . LEU A 1 92 ? 9.774 8.696 -4.517 1.00 87.31 92 LEU A O 1
ATOM 711 N N . PRO A 1 93 ? 9.959 6.453 -4.700 1.00 86.81 93 PRO A N 1
ATOM 712 C CA . PRO A 1 93 ? 11.059 6.504 -5.649 1.00 86.81 93 PRO A CA 1
ATOM 713 C C . PRO A 1 93 ? 10.575 7.018 -7.019 1.00 86.81 93 PRO A C 1
ATOM 715 O O . PRO A 1 93 ? 9.366 7.037 -7.286 1.00 86.81 93 PRO A O 1
ATOM 718 N N . PRO A 1 94 ? 11.504 7.410 -7.912 1.00 86.50 94 PRO A N 1
ATOM 719 C CA . PRO A 1 94 ? 11.174 7.798 -9.277 1.00 86.50 94 PRO A CA 1
ATOM 720 C C . PRO A 1 94 ? 10.355 6.724 -9.992 1.00 86.50 94 PRO A C 1
ATOM 722 O O . PRO A 1 94 ? 10.542 5.523 -9.776 1.00 86.50 94 PRO A O 1
ATOM 725 N N . ARG A 1 95 ? 9.447 7.164 -10.867 1.00 86.38 95 ARG A N 1
ATOM 726 C CA . ARG A 1 95 ? 8.643 6.250 -11.675 1.00 86.38 95 ARG A CA 1
ATOM 727 C C . ARG A 1 95 ? 9.573 5.435 -12.585 1.00 86.38 95 ARG A C 1
ATOM 729 O O . ARG A 1 95 ? 10.371 6.047 -13.291 1.00 86.38 95 ARG A O 1
ATOM 736 N N . PRO A 1 96 ? 9.471 4.097 -12.597 1.00 82.88 96 PRO A N 1
ATOM 737 C CA . PRO A 1 96 ? 10.315 3.278 -13.450 1.00 82.88 96 PRO A CA 1
ATOM 738 C C . PRO A 1 96 ? 9.839 3.322 -14.904 1.00 82.88 96 PRO A C 1
ATOM 740 O O . PRO A 1 96 ? 8.634 3.392 -15.182 1.00 82.88 96 PRO A O 1
ATOM 743 N N . ASP A 1 97 ? 10.787 3.182 -15.826 1.00 81.69 97 ASP A N 1
ATOM 744 C CA . ASP A 1 97 ? 10.475 2.919 -17.224 1.00 81.69 97 ASP A CA 1
ATOM 745 C C . ASP A 1 97 ? 9.793 1.557 -17.343 1.00 81.69 97 ASP A C 1
ATOM 747 O O . ASP A 1 97 ? 10.267 0.541 -16.838 1.00 81.69 97 ASP A O 1
ATOM 751 N N . SER A 1 98 ? 8.633 1.540 -17.991 1.00 80.06 98 SER A N 1
ATOM 752 C CA . SER A 1 98 ? 7.796 0.341 -18.126 1.00 80.06 98 SER A CA 1
ATOM 753 C C . SER A 1 98 ? 7.935 -0.302 -19.510 1.00 80.06 98 SER A C 1
ATOM 755 O O . SER A 1 98 ? 7.000 -0.929 -19.998 1.00 80.06 98 SER A O 1
ATOM 757 N N . THR A 1 99 ? 9.082 -0.123 -20.168 1.00 79.69 99 THR A N 1
ATOM 758 C CA . THR A 1 99 ? 9.347 -0.575 -21.541 1.00 79.69 99 THR A CA 1
ATOM 759 C C . THR A 1 99 ? 10.510 -1.566 -21.596 1.00 79.69 99 THR A C 1
ATOM 761 O O . THR A 1 99 ? 11.366 -1.601 -20.712 1.00 79.69 99 THR A O 1
ATOM 764 N N . GLY A 1 100 ? 10.532 -2.398 -22.644 1.00 81.81 100 GLY A N 1
ATOM 765 C CA . GLY A 1 100 ? 11.668 -3.261 -22.978 1.00 81.81 100 GLY A CA 1
ATOM 766 C C . GLY A 1 100 ? 12.107 -4.193 -21.845 1.00 81.81 100 GLY A C 1
ATOM 767 O O . GLY A 1 100 ? 11.338 -5.031 -21.374 1.00 81.81 100 GLY A O 1
ATOM 768 N N . GLU A 1 101 ? 13.370 -4.070 -21.440 1.00 82.94 101 GLU A N 1
ATOM 769 C CA . GLU A 1 101 ? 14.003 -4.905 -20.414 1.00 82.94 101 GLU A CA 1
ATOM 770 C C . GLU A 1 101 ? 13.440 -4.645 -19.010 1.00 82.94 101 GLU A C 1
ATOM 772 O O . GLU A 1 101 ? 13.114 -5.592 -18.294 1.00 82.94 101 GLU A O 1
ATOM 777 N N . SER A 1 102 ? 13.206 -3.380 -18.653 1.00 82.56 102 SER A N 1
ATOM 778 C CA . SER A 1 102 ? 12.629 -2.997 -17.361 1.00 82.56 102 SER A CA 1
ATOM 779 C C . SER A 1 102 ? 11.257 -3.633 -17.137 1.00 82.56 102 SER A C 1
ATOM 781 O O . SER A 1 102 ? 10.970 -4.124 -16.047 1.00 82.56 102 SER A O 1
ATOM 783 N N . ALA A 1 103 ? 10.424 -3.724 -18.180 1.00 85.62 103 ALA A N 1
ATOM 784 C CA . ALA A 1 103 ? 9.133 -4.410 -18.102 1.00 85.62 103 ALA A CA 1
ATOM 785 C C . ALA A 1 103 ? 9.274 -5.898 -17.736 1.00 85.62 103 ALA A C 1
ATOM 787 O O . ALA A 1 103 ? 8.478 -6.419 -16.953 1.00 85.62 103 ALA A O 1
ATOM 788 N N . ARG A 1 104 ? 10.303 -6.582 -18.257 1.00 85.38 104 ARG A N 1
ATOM 789 C CA . ARG A 1 104 ? 10.565 -7.996 -17.946 1.00 85.38 104 ARG A CA 1
ATOM 790 C C . ARG A 1 104 ? 10.958 -8.169 -16.486 1.00 85.38 104 ARG A C 1
ATOM 792 O O . ARG A 1 104 ? 10.393 -9.034 -15.823 1.00 85.38 104 ARG A O 1
ATOM 799 N N . VAL A 1 105 ? 11.835 -7.298 -15.983 1.00 88.00 105 VAL A N 1
ATOM 800 C CA . VAL A 1 105 ? 12.239 -7.282 -14.570 1.00 88.00 105 VAL A CA 1
ATOM 801 C C . VAL A 1 105 ? 11.026 -7.047 -13.666 1.00 88.00 105 VAL A C 1
ATOM 803 O O . VAL A 1 105 ? 10.838 -7.768 -12.691 1.00 88.00 105 VAL A O 1
ATOM 806 N N . LEU A 1 106 ? 10.146 -6.098 -14.006 1.00 88.75 106 LEU A N 1
ATOM 807 C CA . LEU A 1 106 ? 8.924 -5.829 -13.235 1.00 88.75 106 LEU A CA 1
ATOM 808 C C . LEU A 1 106 ? 7.995 -7.055 -13.179 1.00 88.75 106 LEU A C 1
ATOM 810 O O . LEU A 1 106 ? 7.494 -7.406 -12.109 1.00 88.75 106 LEU A O 1
ATOM 814 N N . VAL A 1 107 ? 7.787 -7.733 -14.313 1.00 88.25 107 VAL A N 1
ATOM 815 C CA . VAL A 1 107 ? 6.972 -8.958 -14.388 1.00 88.25 107 VAL A CA 1
ATOM 816 C C . VAL A 1 107 ? 7.617 -10.110 -13.613 1.00 88.25 107 VAL A C 1
ATOM 818 O O . VAL A 1 107 ? 6.914 -10.876 -12.955 1.00 88.25 107 VAL A O 1
ATOM 821 N N . GLU A 1 108 ? 8.940 -10.242 -13.657 1.00 88.94 108 GLU A N 1
ATOM 822 C CA . GLU A 1 108 ? 9.677 -11.254 -12.900 1.00 88.94 108 GLU A CA 1
ATOM 823 C C . GLU A 1 108 ? 9.578 -11.021 -11.389 1.00 88.94 108 GLU A C 1
ATOM 825 O O . GLU A 1 108 ? 9.207 -11.933 -10.649 1.00 88.94 108 GLU A O 1
ATOM 830 N N . VAL A 1 109 ? 9.780 -9.782 -10.930 1.00 89.69 109 VAL A N 1
ATOM 831 C CA . VAL A 1 109 ? 9.580 -9.397 -9.525 1.00 89.69 109 VAL A CA 1
ATOM 832 C C . VAL A 1 109 ? 8.146 -9.689 -9.086 1.00 89.69 109 VAL A C 1
ATOM 834 O O . VAL A 1 109 ? 7.936 -10.237 -8.003 1.00 89.69 109 VAL A O 1
ATOM 837 N N . GLN A 1 110 ? 7.148 -9.401 -9.928 1.00 90.50 110 GLN A N 1
ATOM 838 C CA . GLN A 1 110 ? 5.764 -9.743 -9.608 1.00 90.50 110 GLN A CA 1
ATOM 839 C C . GLN A 1 110 ? 5.554 -11.252 -9.444 1.00 90.50 110 GLN A C 1
ATOM 841 O O . GLN A 1 110 ? 4.833 -11.659 -8.534 1.00 90.50 110 GLN A O 1
ATOM 846 N N . LYS A 1 111 ? 6.176 -12.089 -10.282 1.00 87.06 111 LYS A N 1
ATOM 847 C CA . LYS A 1 111 ? 6.087 -13.554 -10.156 1.00 87.06 111 LYS A CA 1
ATOM 848 C C . LYS A 1 111 ? 6.739 -14.061 -8.869 1.00 87.06 111 LYS A C 1
ATOM 850 O O . LYS A 1 111 ? 6.192 -14.958 -8.238 1.00 87.06 111 LYS A O 1
ATOM 855 N N . LEU A 1 112 ? 7.878 -13.487 -8.483 1.00 90.56 112 LEU A N 1
ATOM 856 C CA . LEU A 1 112 ? 8.638 -13.915 -7.305 1.00 90.56 112 LEU A CA 1
ATOM 857 C C . LEU A 1 112 ? 7.958 -13.527 -5.989 1.00 90.56 112 LEU A C 1
ATOM 859 O O . LEU A 1 112 ? 7.871 -14.344 -5.076 1.00 90.56 112 LEU A O 1
ATOM 863 N N . TYR A 1 113 ? 7.471 -12.290 -5.888 1.00 85.75 113 TYR A N 1
ATOM 864 C CA . TYR A 1 113 ? 6.988 -11.733 -4.621 1.00 85.75 113 TYR A CA 1
ATOM 865 C C . TYR A 1 113 ? 5.464 -11.674 -4.508 1.00 85.75 113 TYR A C 1
ATOM 867 O O . TYR A 1 113 ? 4.947 -11.532 -3.404 1.00 85.75 113 TYR A O 1
ATOM 875 N N . SER A 1 114 ? 4.738 -11.792 -5.626 1.00 88.94 114 SER A N 1
ATOM 876 C CA . SER A 1 114 ? 3.269 -11.761 -5.660 1.00 88.94 114 SER A CA 1
ATOM 877 C C . SER A 1 114 ? 2.666 -10.550 -4.930 1.00 88.94 114 SER A C 1
ATOM 879 O O . SER A 1 114 ? 1.684 -10.675 -4.197 1.00 88.94 114 SER A O 1
ATOM 881 N N . PHE A 1 115 ? 3.252 -9.362 -5.123 1.00 90.12 115 PHE A N 1
ATOM 882 C CA . PHE A 1 115 ? 2.758 -8.126 -4.513 1.00 90.12 115 PHE A CA 1
ATOM 883 C C . PHE A 1 115 ? 1.333 -7.789 -4.970 1.00 90.12 115 PHE A C 1
ATOM 885 O O . PHE A 1 115 ? 0.897 -8.162 -6.067 1.00 90.12 115 PHE A O 1
ATOM 892 N N . ASP A 1 116 ? 0.611 -7.023 -4.145 1.00 88.81 116 ASP A N 1
ATOM 893 C CA . ASP A 1 116 ? -0.724 -6.548 -4.503 1.00 88.81 116 ASP A CA 1
ATOM 894 C C . ASP A 1 116 ? -0.639 -5.608 -5.719 1.00 88.81 116 ASP A C 1
ATOM 896 O O . ASP A 1 116 ? 0.134 -4.649 -5.739 1.00 88.81 116 ASP A O 1
ATOM 900 N N . SER A 1 117 ? -1.469 -5.846 -6.738 1.00 89.19 117 SER A N 1
ATOM 901 C CA . SER A 1 117 ? -1.536 -5.007 -7.948 1.00 89.19 117 SER A CA 1
ATOM 902 C C . SER A 1 117 ? -1.742 -3.512 -7.650 1.00 89.19 117 SER A C 1
ATOM 904 O O . SER A 1 117 ? -1.258 -2.647 -8.383 1.00 89.19 117 SER A O 1
ATOM 906 N N . ARG A 1 118 ? -2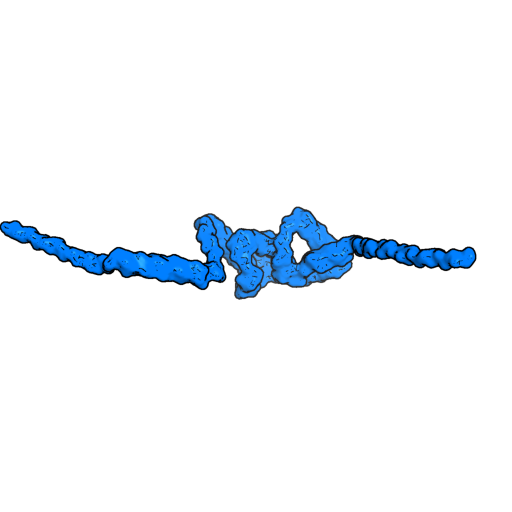.419 -3.177 -6.544 1.00 89.12 118 ARG A N 1
ATOM 907 C CA . ARG A 1 118 ? -2.620 -1.798 -6.082 1.00 89.12 118 ARG A CA 1
ATOM 908 C C . ARG A 1 118 ? -1.312 -1.150 -5.627 1.00 89.12 118 ARG A C 1
ATOM 910 O O . ARG A 1 118 ? -1.177 0.063 -5.764 1.00 89.12 118 ARG A O 1
ATOM 917 N N . ALA A 1 119 ? -0.348 -1.922 -5.129 1.00 90.50 119 ALA A N 1
ATOM 918 C CA . ALA A 1 119 ? 0.954 -1.407 -4.712 1.00 90.50 119 ALA A CA 1
ATOM 919 C C . ALA A 1 119 ? 1.762 -0.934 -5.930 1.00 90.50 119 ALA A C 1
ATOM 921 O O . ALA A 1 119 ? 2.311 0.165 -5.920 1.00 90.50 119 ALA A O 1
ATOM 922 N N . TRP A 1 120 ? 1.721 -1.683 -7.035 1.00 91.62 120 TRP A N 1
ATOM 923 C CA . TRP A 1 120 ? 2.313 -1.260 -8.310 1.00 91.62 120 TRP A CA 1
ATOM 924 C C . TRP A 1 120 ? 1.689 0.028 -8.849 1.00 91.62 120 TRP A C 1
ATOM 926 O O . TRP A 1 120 ? 2.399 0.933 -9.286 1.00 91.62 120 TRP A O 1
ATOM 936 N N . ARG A 1 121 ? 0.364 0.177 -8.718 1.00 91.12 121 ARG A N 1
ATOM 937 C CA . ARG A 1 121 ? -0.343 1.414 -9.095 1.00 91.12 121 ARG A CA 1
ATOM 938 C C . ARG A 1 121 ? 0.046 2.623 -8.243 1.00 91.12 121 ARG A C 1
ATOM 940 O O . ARG A 1 121 ? -0.158 3.757 -8.685 1.00 91.12 121 ARG A O 1
ATOM 947 N N . LEU A 1 122 ? 0.569 2.413 -7.033 1.00 89.25 122 LEU A N 1
ATOM 948 C CA . LEU A 1 122 ? 1.125 3.489 -6.210 1.00 89.25 122 LEU A CA 1
ATOM 949 C C . LEU A 1 122 ? 2.431 4.017 -6.820 1.00 89.25 122 LEU A C 1
ATOM 951 O O . LEU A 1 122 ? 2.617 5.226 -6.865 1.00 89.25 122 LEU A O 1
ATOM 955 N N . LEU A 1 123 ? 3.257 3.127 -7.377 1.00 89.12 123 LEU A N 1
ATOM 956 C CA . LEU A 1 123 ? 4.479 3.456 -8.126 1.00 89.12 123 LEU A CA 1
ATOM 957 C C . LEU A 1 123 ? 4.218 3.886 -9.584 1.00 89.12 123 LEU A C 1
ATOM 959 O O . LEU A 1 123 ? 5.153 4.139 -10.339 1.00 89.12 123 LEU A O 1
ATOM 963 N N . GLY A 1 124 ? 2.951 3.970 -10.003 1.00 89.00 124 GLY A N 1
ATOM 964 C CA . GLY A 1 124 ? 2.576 4.357 -11.366 1.00 89.00 124 GLY A CA 1
ATOM 965 C C . GLY A 1 124 ? 2.800 3.265 -12.419 1.00 89.00 124 GLY A C 1
ATOM 966 O O . GLY A 1 124 ? 2.877 3.584 -13.609 1.00 89.00 124 GLY A O 1
ATOM 967 N N . VAL A 1 125 ? 2.896 2.002 -11.995 1.00 88.69 125 VAL A N 1
ATOM 968 C CA . VAL A 1 125 ? 3.047 0.824 -12.859 1.00 88.69 125 VAL A CA 1
ATOM 969 C C . VAL A 1 125 ? 1.738 0.040 -12.887 1.00 88.69 125 VAL A C 1
ATOM 971 O O . VAL A 1 125 ? 1.171 -0.279 -11.840 1.00 88.69 125 VAL A O 1
ATOM 974 N N . ASP A 1 126 ? 1.259 -0.301 -14.082 1.00 88.94 126 ASP A N 1
ATOM 975 C CA . ASP A 1 126 ? 0.136 -1.223 -14.244 1.00 88.94 126 ASP A CA 1
ATOM 976 C C . ASP A 1 126 ? 0.638 -2.618 -14.625 1.00 88.94 126 ASP A C 1
ATOM 978 O O . ASP A 1 126 ? 0.783 -2.967 -15.797 1.00 88.94 126 ASP A O 1
ATOM 982 N N . ILE A 1 127 ? 0.927 -3.421 -13.599 1.00 87.81 127 ILE A N 1
ATOM 983 C CA . ILE A 1 127 ? 1.528 -4.747 -13.765 1.00 87.81 127 ILE A CA 1
ATOM 984 C C . ILE A 1 127 ? 0.618 -5.728 -14.522 1.00 87.81 127 ILE A C 1
ATOM 986 O O . ILE A 1 127 ? 1.112 -6.651 -15.165 1.00 87.81 127 ILE A O 1
ATOM 990 N N . GLY A 1 128 ? -0.704 -5.518 -14.482 1.00 83.62 128 GLY A N 1
ATOM 991 C CA . GLY A 1 128 ? -1.664 -6.344 -15.218 1.00 83.62 128 GLY A CA 1
ATOM 992 C C . GLY A 1 128 ? -1.506 -6.189 -16.729 1.00 83.62 128 GLY A C 1
ATOM 993 O O . GLY A 1 128 ? -1.426 -7.186 -17.444 1.00 83.62 128 GLY A O 1
ATOM 994 N N . SER A 1 129 ? -1.374 -4.944 -17.191 1.00 83.31 129 SER A N 1
ATOM 995 C CA . SER A 1 129 ? -1.137 -4.626 -18.601 1.00 83.31 129 SER A CA 1
ATOM 996 C C . SER A 1 129 ? 0.228 -5.139 -19.073 1.00 83.31 129 SER A C 1
ATOM 998 O O . SER A 1 129 ? 0.312 -5.808 -20.099 1.00 83.31 129 SER A O 1
ATOM 1000 N N . LEU A 1 130 ? 1.283 -4.947 -18.271 1.00 81.44 130 LEU A N 1
ATOM 1001 C CA . LEU A 1 130 ? 2.629 -5.442 -18.598 1.00 81.44 130 LEU A CA 1
ATOM 1002 C C . LEU A 1 130 ? 2.703 -6.969 -18.674 1.00 81.44 130 LEU A C 1
ATOM 1004 O O . LEU A 1 130 ? 3.378 -7.521 -19.539 1.00 81.44 130 LEU A O 1
ATOM 1008 N N . SER A 1 131 ? 1.999 -7.668 -17.782 1.00 76.06 131 SER A N 1
ATOM 1009 C CA . SER A 1 131 ? 1.983 -9.128 -17.811 1.00 76.06 131 SER A CA 1
ATOM 1010 C C . SER A 1 131 ? 1.200 -9.682 -19.003 1.00 76.06 131 SER A C 1
ATOM 1012 O O . SER A 1 131 ? 1.530 -10.774 -19.462 1.00 76.06 131 SER A O 1
ATOM 1014 N N . ALA A 1 132 ? 0.170 -8.977 -19.480 1.00 71.94 132 ALA A N 1
ATOM 1015 C CA . ALA A 1 132 ? -0.577 -9.355 -20.678 1.00 71.94 132 ALA A CA 1
ATOM 1016 C C . ALA A 1 132 ? 0.253 -9.153 -21.955 1.00 71.94 132 ALA A C 1
ATOM 1018 O O . ALA A 1 132 ? 0.250 -10.028 -22.814 1.00 71.94 132 ALA A O 1
ATOM 1019 N N . GLU A 1 133 ? 1.013 -8.057 -22.037 1.00 64.44 133 GLU A N 1
ATOM 1020 C CA . GLU A 1 133 ? 1.948 -7.768 -23.135 1.00 64.44 133 GLU A CA 1
ATOM 1021 C C . GLU A 1 133 ? 3.105 -8.786 -23.191 1.00 64.44 133 GLU A C 1
ATOM 1023 O O . GLU A 1 133 ? 3.560 -9.186 -24.259 1.00 64.44 133 GLU A O 1
ATOM 1028 N N . ALA A 1 134 ? 3.579 -9.230 -22.020 1.00 60.06 134 ALA A N 1
ATOM 1029 C CA . ALA A 1 134 ? 4.653 -10.214 -21.895 1.00 60.06 134 ALA A CA 1
ATOM 1030 C C . ALA A 1 134 ? 4.184 -11.667 -22.086 1.00 60.06 134 ALA A C 1
ATOM 1032 O O . ALA A 1 134 ? 5.014 -12.569 -22.239 1.00 60.06 134 ALA A O 1
ATOM 1033 N N . ALA A 1 135 ? 2.874 -11.926 -22.041 1.00 57.50 135 ALA A N 1
ATOM 1034 C CA . ALA A 1 135 ? 2.340 -13.240 -22.354 1.00 57.50 135 ALA A CA 1
ATOM 1035 C C . ALA A 1 135 ? 2.429 -13.459 -23.873 1.00 57.50 135 ALA A C 1
ATOM 1037 O O . ALA A 1 135 ? 2.021 -12.582 -24.634 1.00 57.50 135 ALA A O 1
ATOM 1038 N N . PRO A 1 136 ? 2.923 -14.619 -24.350 1.00 49.66 136 PRO A N 1
ATOM 1039 C CA . PRO A 1 136 ? 2.845 -14.921 -25.771 1.00 49.66 136 PRO A CA 1
ATOM 1040 C C . PRO A 1 136 ? 1.371 -14.859 -26.172 1.00 49.66 136 PRO A C 1
ATOM 1042 O O . PRO A 1 136 ? 0.535 -15.481 -25.508 1.00 49.66 136 PRO A O 1
ATOM 1045 N N . ALA A 1 137 ? 1.064 -14.071 -27.207 1.00 48.97 137 ALA A N 1
ATOM 1046 C CA . ALA A 1 137 ? -0.287 -13.884 -27.718 1.00 48.97 137 ALA A CA 1
ATOM 1047 C C . ALA A 1 137 ? -0.990 -15.244 -27.772 1.00 48.97 137 ALA A C 1
ATOM 1049 O O . ALA A 1 137 ? -0.597 -16.129 -28.537 1.00 48.97 137 ALA A O 1
ATOM 1050 N N . LYS A 1 138 ? -1.988 -15.448 -26.902 1.00 47.66 138 LYS A N 1
ATOM 1051 C CA . LYS A 1 138 ? -2.808 -16.656 -26.953 1.00 47.66 138 LYS A CA 1
ATOM 1052 C C . LYS A 1 138 ? -3.423 -16.688 -28.344 1.00 47.66 138 LYS A C 1
ATOM 1054 O O . LYS A 1 138 ? -4.213 -15.811 -28.681 1.00 47.66 138 LYS A O 1
ATOM 1059 N N . ALA A 1 139 ? -3.007 -17.674 -29.134 1.00 47.41 139 ALA A N 1
ATOM 1060 C CA . ALA A 1 139 ? -3.532 -17.932 -30.459 1.00 47.41 139 ALA A CA 1
ATOM 1061 C C . ALA A 1 139 ? -5.063 -17.902 -30.402 1.00 47.41 139 ALA A C 1
ATOM 1063 O O . ALA A 1 139 ? -5.677 -18.660 -29.646 1.00 47.41 139 ALA A O 1
ATOM 1064 N N . GLU A 1 140 ? -5.666 -17.002 -31.178 1.00 49.38 140 GLU A N 1
ATOM 1065 C CA . GLU A 1 140 ? -7.105 -16.994 -31.404 1.00 49.38 140 GLU A CA 1
ATOM 1066 C C . GLU A 1 140 ? -7.560 -18.408 -31.796 1.00 49.38 140 GLU A C 1
ATOM 1068 O O . GLU A 1 140 ? -6.935 -19.039 -32.661 1.00 49.38 140 GLU A O 1
ATOM 1073 N N . PRO A 1 141 ? -8.649 -18.935 -31.208 1.00 47.84 141 PRO A N 1
ATOM 1074 C CA . PRO A 1 141 ? -9.226 -20.176 -31.684 1.00 47.84 141 PRO A CA 1
ATOM 1075 C C . PRO A 1 141 ? -9.735 -19.934 -33.106 1.00 47.84 141 PRO A C 1
ATOM 1077 O O . PRO A 1 141 ? -10.757 -19.278 -33.320 1.00 47.84 141 PRO A O 1
ATOM 1080 N N . ARG A 1 142 ? -9.004 -20.462 -34.096 1.00 48.50 142 ARG A N 1
ATOM 1081 C CA . ARG A 1 142 ? -9.437 -20.510 -35.494 1.00 48.50 142 ARG A CA 1
ATOM 1082 C C . ARG A 1 142 ? -10.830 -21.137 -35.537 1.00 48.50 142 ARG A C 1
ATOM 1084 O O . ARG A 1 142 ? -10.986 -22.338 -35.318 1.00 48.50 142 ARG A O 1
ATOM 1091 N N . ARG A 1 143 ? -11.848 -20.312 -35.797 1.00 54.44 143 ARG A N 1
ATOM 1092 C CA . ARG A 1 143 ? -13.228 -20.757 -36.025 1.00 54.44 143 ARG A CA 1
ATOM 1093 C C . ARG A 1 143 ? -13.221 -21.858 -37.098 1.00 54.44 143 ARG A C 1
ATOM 1095 O O . ARG A 1 143 ? -12.644 -21.632 -38.163 1.00 54.44 143 ARG A O 1
ATOM 1102 N N . PRO A 1 144 ? -13.855 -23.022 -36.875 1.00 52.97 144 PRO A N 1
ATOM 1103 C CA . PRO A 1 144 ? -13.934 -24.044 -37.906 1.00 52.97 144 PRO A CA 1
ATOM 1104 C C . PRO A 1 144 ? -14.771 -23.522 -39.079 1.00 52.97 144 PRO A C 1
ATOM 1106 O O . PRO A 1 144 ? -15.911 -23.079 -38.910 1.00 52.97 144 PRO A O 1
ATOM 1109 N N . ALA A 1 145 ? -14.183 -23.556 -40.276 1.00 55.28 145 ALA A N 1
ATOM 1110 C CA . ALA A 1 145 ? -14.844 -23.182 -41.515 1.00 55.28 145 ALA A CA 1
ATOM 1111 C C . ALA A 1 145 ? -16.086 -24.061 -41.730 1.00 55.28 145 ALA A C 1
ATOM 1113 O O . ALA A 1 145 ? -16.009 -25.288 -41.818 1.00 55.28 145 ALA A O 1
ATOM 1114 N N . LYS A 1 146 ? -17.249 -23.412 -41.805 1.00 57.22 146 LYS A N 1
ATOM 1115 C CA . LYS A 1 146 ? -18.546 -24.035 -42.077 1.00 57.22 146 LYS A CA 1
ATOM 1116 C C . LYS A 1 146 ? -18.484 -24.687 -43.468 1.00 57.22 146 LYS A C 1
ATOM 1118 O O . LYS A 1 146 ? -18.433 -23.984 -44.476 1.00 57.22 146 LYS A O 1
ATOM 1123 N N . LYS A 1 147 ? -18.457 -26.025 -43.529 1.00 53.53 147 LYS A N 1
ATOM 1124 C CA . LYS A 1 147 ? -18.563 -26.784 -44.786 1.00 53.53 147 LYS A CA 1
ATOM 1125 C C . LYS A 1 147 ? -19.865 -26.391 -45.495 1.00 53.53 147 LYS A C 1
ATOM 1127 O O . LYS A 1 147 ? -20.946 -26.539 -44.928 1.00 53.53 147 LYS A O 1
ATOM 1132 N N . ARG A 1 148 ? -19.763 -25.884 -46.728 1.00 55.91 148 ARG A N 1
ATOM 1133 C CA . ARG A 1 148 ? -20.911 -25.697 -47.630 1.00 55.91 148 ARG A CA 1
ATOM 1134 C C . ARG A 1 148 ? -21.398 -27.082 -48.085 1.00 55.91 148 ARG A C 1
ATOM 1136 O O . ARG A 1 148 ? -20.549 -27.900 -48.440 1.00 55.91 148 ARG A O 1
ATOM 1143 N N . PRO A 1 149 ? -22.709 -27.374 -48.094 1.00 57.47 149 PRO A N 1
ATOM 1144 C CA . PRO A 1 149 ? -23.200 -28.627 -48.651 1.00 57.47 149 PRO A CA 1
ATOM 1145 C C . PRO A 1 149 ? -23.036 -28.627 -50.176 1.00 57.47 149 PRO A C 1
ATOM 1147 O O . PRO A 1 149 ? -23.321 -27.634 -50.850 1.00 57.47 149 PRO A O 1
ATOM 1150 N N . ALA A 1 150 ? -22.542 -29.749 -50.699 1.00 51.91 150 ALA A N 1
ATOM 1151 C CA . ALA A 1 150 ? -22.414 -30.012 -52.124 1.00 51.91 150 ALA A CA 1
ATOM 1152 C C . ALA A 1 150 ? -23.805 -30.097 -52.772 1.00 51.91 150 ALA A C 1
ATOM 1154 O O . ALA A 1 150 ? -24.690 -30.806 -52.292 1.00 51.91 150 ALA A O 1
ATOM 1155 N N . LYS A 1 151 ? -23.983 -29.359 -53.868 1.00 47.84 151 LYS A N 1
ATOM 1156 C CA . LYS A 1 151 ? -25.162 -29.405 -54.731 1.00 47.84 151 LYS A CA 1
ATOM 1157 C C . LYS A 1 151 ? -25.096 -30.709 -55.534 1.00 47.84 151 LYS A C 1
ATOM 1159 O O . LYS A 1 151 ? -24.182 -30.876 -56.334 1.00 47.84 151 LYS A O 1
ATOM 1164 N N . LYS A 1 152 ? -26.022 -31.632 -55.271 1.00 46.03 152 LYS A N 1
ATOM 1165 C CA . LYS A 1 152 ? -26.202 -32.871 -56.037 1.00 46.03 152 LYS A CA 1
ATOM 1166 C C . LYS A 1 152 ? -26.999 -32.521 -57.300 1.00 46.03 152 LYS A C 1
ATOM 1168 O O . LYS A 1 152 ? -28.105 -31.994 -57.178 1.00 46.03 152 LYS A O 1
ATOM 1173 N N . GLY A 1 153 ? -26.382 -32.714 -58.461 1.00 45.50 153 GLY A N 1
ATOM 1174 C CA . GLY A 1 153 ? -27.053 -32.871 -59.753 1.00 45.50 153 GLY A CA 1
ATOM 1175 C C . GLY A 1 153 ? -27.114 -34.349 -60.097 1.00 45.50 153 GLY A C 1
ATOM 1176 O O . GLY A 1 153 ? -26.276 -35.095 -59.535 1.00 45.50 153 GLY A O 1
#

Foldseek 3Di:
DDDDDDDDPCPDDPVVVVVVVVVVVVCCVVVPPPPQPPPPPVLVVLLVVLLCCQQCPPPNAADDLVSLLVSVQSNVVSVDDLVNSVVSVGRHDAQDDCDDPVLVVLLVVCVVPVTDQSSCVNSVDRNVVSVCVVPDPPPDPPDPPDDDDDDDD

pLDDT: mean 75.8, std 15.52, range [41.91, 93.06]

Sequence (153 aa):
MARPAKKKTNRGSPEAIAKRRAARALNRLFSESGTKETLDGRSLKRKQRLLGELKEGKNGEALKALDVLGHATELFTLGETLASLRKLKPMLPPRPDSTGESARVLVEVQKLYSFDSRAWRLLGVDIGSLSAEAAPAKAEPRRPAKKRPAKKG

Radius of gyration: 29.44 Å; chains: 1; bounding box: 55×45×124 Å